Protein AF-G0P1Y0-F1 (afdb_monomer_lite)

Organism: Caenorhabditis brenneri (NCBI:txid135651)

Sequence (96 aa):
MPSFVPLIFLLPVLQGCLVVRTPKCECPVLALTSSNIAENVESHEFYQNVSGYPMASPVVKSEDCSVSMYCKGDYSLVVFDEETATMSQLARVHIT

pLDDT: mean 72.88, std 15.36, range [27.58, 89.88]

Radius of gyration: 26.89 Å; chains: 1; bounding box: 67×37×75 Å

Structure (mmCIF, N/CA/C/O backbone):
data_AF-G0P1Y0-F1
#
_entry.id   AF-G0P1Y0-F1
#
loop_
_atom_site.group_PDB
_atom_site.id
_atom_site.type_symbol
_atom_site.label_atom_id
_atom_site.label_alt_id
_atom_site.label_comp_id
_atom_site.label_asym_id
_atom_site.label_entity_id
_atom_site.label_seq_id
_atom_site.pdbx_PDB_ins_code
_atom_site.Cartn_x
_atom_site.Cartn_y
_atom_site.Cartn_z
_atom_site.occupancy
_atom_site.B_iso_or_equiv
_atom_site.auth_seq_id
_atom_site.auth_comp_id
_atom_site.auth_asym_id
_atom_site.auth_atom_id
_atom_site.pdbx_PDB_model_num
ATOM 1 N N . MET A 1 1 ? -53.795 -13.259 61.964 1.00 45.97 1 MET A N 1
ATOM 2 C CA . MET A 1 1 ? -52.433 -13.372 61.401 1.00 45.97 1 MET A CA 1
ATOM 3 C C . MET A 1 1 ? -52.558 -13.233 59.890 1.00 45.97 1 MET A C 1
ATOM 5 O O . MET A 1 1 ? -53.080 -14.159 59.281 1.00 45.97 1 MET A O 1
ATOM 9 N N . PRO A 1 2 ? -52.249 -12.070 59.289 1.00 47.56 2 PRO A N 1
ATOM 10 C CA . PRO A 1 2 ? -52.434 -11.888 57.856 1.00 47.56 2 PRO A CA 1
ATOM 11 C C . PRO A 1 2 ? -51.286 -12.569 57.103 1.00 47.56 2 PRO A C 1
ATOM 13 O O . PRO A 1 2 ? -50.115 -12.409 57.440 1.00 47.56 2 PRO A O 1
ATOM 16 N N . SER A 1 3 ? -51.663 -13.383 56.122 1.00 55.53 3 SER A N 1
ATOM 17 C CA . SER A 1 3 ? -50.771 -14.120 55.231 1.00 55.53 3 SER A CA 1
ATOM 18 C C . SER A 1 3 ? -50.127 -13.147 54.240 1.00 55.53 3 SER A C 1
ATOM 20 O O . SER A 1 3 ? -50.787 -12.655 53.325 1.00 55.53 3 SER A O 1
ATOM 22 N N . PHE A 1 4 ? -48.849 -12.832 54.450 1.00 59.94 4 PHE A N 1
ATOM 23 C CA . PHE A 1 4 ? -48.030 -12.051 53.526 1.00 59.94 4 PHE A CA 1
ATOM 24 C C . PHE A 1 4 ? -47.561 -12.970 52.395 1.00 59.94 4 PHE A C 1
ATOM 26 O O . PHE A 1 4 ? -46.477 -13.545 52.451 1.00 59.94 4 PHE A O 1
ATOM 33 N N . VAL A 1 5 ? -48.406 -13.146 51.378 1.00 60.47 5 VAL A N 1
ATOM 34 C CA . VAL A 1 5 ? -47.994 -13.767 50.113 1.00 60.47 5 VAL A CA 1
ATOM 35 C C . VAL A 1 5 ? -46.898 -12.876 49.517 1.00 60.47 5 VAL A C 1
ATOM 37 O O . VAL A 1 5 ? -47.167 -11.699 49.261 1.00 60.47 5 VAL A O 1
ATOM 40 N N . PRO A 1 6 ? -45.661 -13.367 49.325 1.00 56.94 6 PRO A N 1
ATOM 41 C CA . PRO A 1 6 ? -44.603 -12.535 48.792 1.00 56.94 6 PRO A CA 1
ATOM 42 C C . PRO A 1 6 ? -44.931 -12.249 47.327 1.00 56.94 6 PRO A C 1
ATOM 44 O O . PRO A 1 6 ? -44.953 -13.146 46.483 1.00 56.94 6 PRO A O 1
ATOM 47 N N . LEU A 1 7 ? -45.184 -10.974 47.039 1.00 56.25 7 LEU A N 1
ATOM 48 C CA . LEU A 1 7 ? -45.407 -10.374 45.723 1.00 56.25 7 LEU A CA 1
ATOM 49 C C . LEU A 1 7 ? -44.117 -10.399 44.868 1.00 56.25 7 LEU A C 1
ATOM 51 O O . LEU A 1 7 ? -43.736 -9.404 44.266 1.00 56.25 7 LEU A O 1
ATOM 55 N N . ILE A 1 8 ? -43.383 -11.512 44.885 1.00 56.00 8 ILE A N 1
ATOM 56 C CA . ILE A 1 8 ? -42.068 -11.677 44.245 1.00 56.00 8 ILE A CA 1
ATOM 57 C C . ILE A 1 8 ? -42.201 -12.491 42.943 1.00 56.00 8 ILE A C 1
ATOM 59 O O . ILE A 1 8 ? -41.337 -12.429 42.078 1.00 56.00 8 ILE A O 1
ATOM 63 N N . PHE A 1 9 ? -43.330 -13.177 42.734 1.00 51.00 9 PHE A N 1
ATOM 64 C CA . PHE A 1 9 ? -43.579 -14.014 41.551 1.00 51.00 9 PHE A CA 1
ATOM 65 C C . PHE A 1 9 ? -44.067 -13.267 40.294 1.00 51.00 9 PHE A C 1
ATOM 67 O O . PHE A 1 9 ? -44.306 -13.903 39.273 1.00 51.00 9 PHE A O 1
ATOM 74 N N . LEU A 1 10 ? -44.224 -11.939 40.340 1.00 55.81 10 LEU A N 1
ATOM 75 C CA . LEU A 1 10 ? -44.763 -11.142 39.223 1.00 55.81 10 LEU A CA 1
ATOM 76 C C . LEU A 1 10 ? -43.707 -10.378 38.419 1.00 55.81 10 LEU A C 1
ATOM 78 O O . LEU A 1 10 ? -44.072 -9.610 37.535 1.00 55.81 10 LEU A O 1
ATOM 82 N N . LEU A 1 11 ? -42.417 -10.562 38.698 1.00 58.94 11 LEU A N 1
ATOM 83 C CA . LEU A 1 11 ? -41.367 -10.007 37.849 1.00 58.94 11 LEU A CA 1
ATOM 84 C C . LEU A 1 11 ? -41.143 -10.981 36.685 1.00 58.94 11 LEU A C 1
ATOM 86 O O . LEU A 1 11 ? -40.496 -12.010 36.903 1.00 58.94 11 LEU A O 1
ATOM 90 N N . PRO A 1 12 ? -41.650 -10.718 35.459 1.00 59.91 12 PRO A N 1
ATOM 91 C CA . PRO A 1 12 ? -41.130 -11.420 34.302 1.00 59.91 12 PRO A CA 1
ATOM 92 C C . PRO A 1 12 ? -39.644 -11.0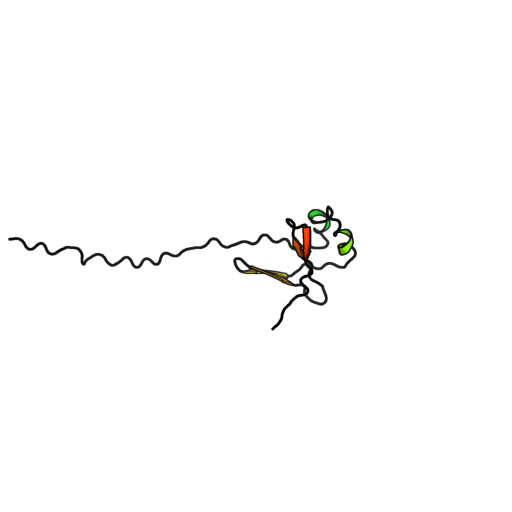92 34.280 1.00 59.91 12 PRO A C 1
ATOM 94 O O . PRO A 1 12 ? -39.264 -9.922 34.196 1.00 59.91 12 PRO A O 1
ATOM 97 N N . VAL A 1 13 ? -38.812 -12.116 34.467 1.00 61.75 13 VAL A N 1
ATOM 98 C CA . VAL A 1 13 ? -37.365 -12.005 34.322 1.00 61.75 13 VAL A CA 1
ATOM 99 C C . VAL A 1 13 ? -37.155 -11.309 32.989 1.00 61.75 13 VAL A C 1
ATOM 101 O O . VAL A 1 13 ? -37.521 -11.857 31.950 1.00 61.75 13 VAL A O 1
ATOM 104 N N . LEU A 1 14 ? -36.696 -10.057 33.041 1.00 61.59 14 LEU A N 1
ATOM 105 C CA . LEU A 1 14 ? -36.455 -9.227 31.874 1.00 61.59 14 LEU A CA 1
ATOM 106 C C . LEU A 1 14 ? -35.386 -9.959 31.058 1.00 61.59 14 LEU A C 1
ATOM 108 O O . LEU A 1 14 ? -34.191 -9.790 31.276 1.00 61.59 14 LEU A O 1
ATOM 112 N N . GLN A 1 15 ? -35.815 -10.822 30.139 1.00 63.53 15 GLN A N 1
ATOM 113 C CA . GLN A 1 15 ? -34.976 -11.454 29.128 1.00 63.53 15 GLN A CA 1
ATOM 114 C C . GLN A 1 15 ? -34.657 -10.398 28.066 1.00 63.53 15 GLN A C 1
ATOM 116 O O . GLN A 1 15 ? -34.976 -10.531 26.890 1.00 63.53 15 GLN A O 1
ATOM 121 N N . GLY A 1 16 ? -34.068 -9.287 28.504 1.00 64.00 16 GLY A N 1
ATOM 122 C CA . GLY A 1 16 ? -33.427 -8.339 27.619 1.00 64.00 16 GLY A CA 1
ATOM 123 C C . GLY A 1 16 ? -32.083 -8.931 27.237 1.00 64.00 16 GLY A C 1
ATOM 124 O O . GLY A 1 16 ? -31.145 -8.884 28.029 1.00 64.00 16 GLY A O 1
ATOM 125 N N . CYS A 1 17 ? -31.975 -9.514 26.044 1.00 72.44 17 CYS A N 1
ATOM 126 C CA . CYS A 1 17 ? -30.666 -9.806 25.475 1.00 72.44 17 CYS A CA 1
ATOM 127 C C . CYS A 1 17 ? -29.923 -8.478 25.306 1.00 72.44 17 CYS A C 1
ATOM 129 O O . CYS A 1 17 ? -30.335 -7.621 24.522 1.00 72.44 17 CYS A O 1
ATOM 131 N N . LEU A 1 18 ? -28.842 -8.297 26.062 1.00 74.88 18 LEU A N 1
ATOM 132 C CA . LEU A 1 18 ? -27.964 -7.146 25.920 1.00 74.88 18 LEU A CA 1
ATOM 133 C C . LEU A 1 18 ? -27.246 -7.274 24.571 1.00 74.88 18 LEU A C 1
ATOM 135 O O . LEU A 1 18 ? -26.325 -8.073 24.415 1.00 74.88 18 LEU A O 1
ATOM 139 N N . VAL A 1 19 ? -27.715 -6.529 23.568 1.00 73.88 19 VAL A N 1
ATOM 140 C CA . VAL A 1 19 ? -27.067 -6.455 22.254 1.00 73.88 19 VAL A CA 1
ATOM 141 C C . VAL A 1 19 ? -25.795 -5.630 22.418 1.00 73.88 19 VAL A C 1
ATOM 143 O O . VAL A 1 19 ? -25.830 -4.400 22.381 1.00 73.88 19 VAL A O 1
ATOM 146 N N . VAL A 1 20 ? -24.666 -6.308 22.619 1.00 74.69 20 VAL A N 1
ATOM 147 C CA . VAL A 1 20 ? -23.348 -5.672 22.573 1.00 74.69 20 VAL A CA 1
ATOM 148 C C . VAL A 1 20 ? -23.070 -5.321 21.116 1.00 74.69 20 VAL A C 1
ATOM 150 O O . VAL A 1 20 ? -22.751 -6.185 20.304 1.00 74.69 20 VAL A O 1
ATOM 153 N N . ARG A 1 21 ? -23.221 -4.044 20.762 1.00 69.25 21 ARG A N 1
ATOM 154 C CA . ARG A 1 21 ? -22.689 -3.526 19.502 1.00 69.25 21 ARG A CA 1
ATOM 155 C C . ARG A 1 21 ? -21.221 -3.214 19.730 1.00 69.25 21 ARG A C 1
ATOM 157 O O . ARG A 1 21 ? -20.894 -2.153 20.254 1.00 69.25 21 ARG A O 1
ATOM 164 N N . THR A 1 22 ? -20.349 -4.158 19.396 1.00 66.88 22 THR A N 1
ATOM 165 C CA . THR A 1 22 ? -18.919 -3.865 19.319 1.00 66.88 22 THR A CA 1
ATOM 166 C C . THR A 1 22 ? -18.712 -2.786 18.256 1.00 66.88 22 THR A C 1
ATOM 168 O O . THR A 1 22 ? -19.359 -2.849 17.203 1.00 66.88 22 THR A O 1
ATOM 171 N N . PRO A 1 23 ? -17.871 -1.768 18.512 1.00 71.62 23 PRO A N 1
ATOM 172 C CA . PRO A 1 23 ? -17.492 -0.843 17.458 1.00 71.62 23 PRO A CA 1
ATOM 173 C C . PRO A 1 23 ? -16.915 -1.662 16.305 1.00 71.62 23 PRO A C 1
ATOM 175 O O . PRO A 1 23 ? -16.162 -2.612 16.532 1.00 71.62 23 PRO A O 1
ATOM 178 N N . LYS A 1 24 ? -17.315 -1.332 15.076 1.00 69.69 24 LYS A N 1
ATOM 179 C CA . LYS A 1 24 ? -16.663 -1.903 13.901 1.00 69.69 24 LYS A CA 1
ATOM 180 C C . LYS A 1 24 ? -15.191 -1.511 13.991 1.00 69.69 24 LYS A C 1
ATOM 182 O O . LYS A 1 24 ? -14.893 -0.322 14.088 1.00 69.69 24 LYS A O 1
ATOM 187 N N . CYS A 1 25 ? -14.298 -2.495 14.033 1.00 72.19 25 CYS A N 1
ATOM 188 C CA . CYS A 1 25 ? -12.891 -2.227 13.783 1.00 72.19 25 CYS A CA 1
ATOM 189 C C . CYS A 1 25 ? -12.794 -1.663 12.367 1.00 72.19 25 CYS A C 1
ATOM 191 O O . CYS A 1 25 ? -13.331 -2.252 11.434 1.00 72.19 25 CYS A O 1
ATOM 193 N N . GLU A 1 26 ? -12.131 -0.529 12.207 1.00 70.88 26 GLU A N 1
ATOM 194 C CA . GLU A 1 26 ? -11.706 -0.055 10.899 1.00 70.88 26 GLU A CA 1
ATOM 195 C C . GLU A 1 26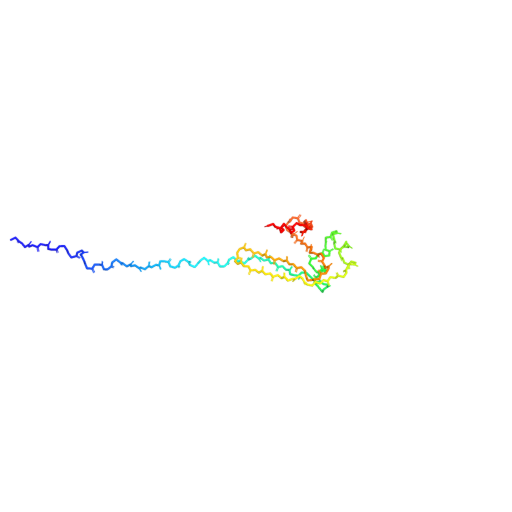 ? -10.184 -0.082 10.917 1.00 70.88 26 GLU A C 1
ATOM 197 O O . GLU A 1 26 ? -9.551 0.655 11.670 1.00 70.88 26 GLU A O 1
ATOM 202 N N . CYS A 1 27 ? -9.592 -0.988 10.143 1.00 78.38 27 CYS A N 1
ATOM 203 C CA . CYS A 1 27 ? -8.156 -0.983 9.903 1.00 78.38 27 CYS A CA 1
ATOM 204 C C . CYS A 1 27 ? -7.864 0.094 8.849 1.00 78.38 27 CYS A C 1
ATOM 206 O O . CYS A 1 27 ? -8.295 -0.069 7.700 1.00 78.38 27 CYS A O 1
ATOM 208 N N . PRO A 1 28 ? -7.179 1.195 9.205 1.00 78.88 28 PRO A N 1
ATOM 209 C CA . PRO A 1 28 ? -6.854 2.236 8.245 1.00 78.88 28 PRO A CA 1
ATOM 210 C C . PRO A 1 28 ? -5.881 1.670 7.213 1.00 78.88 28 PRO A C 1
ATOM 212 O O . PRO A 1 28 ? -4.806 1.183 7.551 1.00 78.88 28 PRO A O 1
ATOM 215 N N . VAL A 1 29 ? -6.284 1.698 5.946 1.00 84.62 29 VAL A N 1
ATOM 216 C CA . VAL A 1 29 ? -5.480 1.207 4.828 1.00 84.62 29 VAL A CA 1
ATOM 217 C C . VAL A 1 29 ? -5.638 2.138 3.640 1.00 84.62 29 VAL A C 1
ATOM 219 O O . VAL A 1 29 ? -6.746 2.574 3.321 1.00 84.62 29 VAL A O 1
ATOM 222 N N . LEU A 1 30 ? -4.528 2.424 2.965 1.00 87.44 30 LEU A N 1
ATOM 223 C CA . LEU A 1 30 ? -4.502 3.269 1.781 1.00 87.44 30 LEU A CA 1
ATOM 224 C C . LEU A 1 30 ? -4.067 2.447 0.569 1.00 87.44 30 LEU A C 1
ATOM 226 O O . LEU A 1 30 ? -2.985 1.866 0.544 1.00 87.44 30 LEU A O 1
ATOM 230 N N . ALA A 1 31 ? -4.911 2.415 -0.461 1.00 89.19 31 ALA A N 1
ATOM 231 C CA . ALA A 1 31 ? -4.544 1.813 -1.734 1.00 89.19 31 ALA A CA 1
ATOM 232 C C . ALA A 1 31 ? -3.601 2.755 -2.494 1.00 89.19 31 ALA A C 1
ATOM 234 O O . ALA A 1 31 ? -4.002 3.836 -2.937 1.00 89.19 31 ALA A O 1
ATOM 235 N N . LEU A 1 32 ? -2.350 2.330 -2.663 1.00 87.12 32 LEU A N 1
ATOM 236 C CA . LEU A 1 32 ? -1.380 3.064 -3.464 1.00 87.12 32 LEU A CA 1
ATOM 237 C C . LEU A 1 32 ? -1.565 2.778 -4.956 1.00 87.12 32 LEU A C 1
ATOM 239 O O . LEU A 1 32 ? -1.890 1.672 -5.387 1.00 87.12 32 LEU A O 1
ATOM 243 N N . THR A 1 33 ? -1.366 3.821 -5.745 1.00 85.19 33 THR A N 1
ATOM 244 C CA . THR A 1 33 ? -1.506 3.876 -7.197 1.00 85.19 33 THR A CA 1
ATOM 245 C C . THR A 1 33 ? -0.420 4.787 -7.754 1.00 85.19 33 THR A C 1
ATOM 247 O O . THR A 1 33 ? 0.183 5.563 -7.015 1.00 85.19 33 THR A O 1
ATOM 250 N N . SER A 1 34 ? -0.229 4.779 -9.072 1.00 84.88 34 SER A N 1
ATOM 251 C CA . SER A 1 34 ? 0.686 5.712 -9.741 1.00 84.88 34 SER A CA 1
ATOM 252 C C . SER A 1 34 ? 0.394 7.188 -9.438 1.00 84.88 34 SER A C 1
ATOM 254 O O . SER A 1 34 ? 1.285 8.018 -9.568 1.00 84.88 34 SER A O 1
ATOM 256 N N . SER A 1 35 ? -0.841 7.521 -9.049 1.00 86.94 35 SER A N 1
ATOM 257 C CA . SER A 1 35 ? -1.278 8.899 -8.819 1.00 86.94 35 SER A CA 1
ATOM 258 C C . SER A 1 35 ? -0.979 9.422 -7.413 1.00 86.94 35 SER A C 1
ATOM 260 O O . SER A 1 35 ? -0.837 10.625 -7.257 1.00 86.94 35 SER A O 1
ATOM 262 N N . ASN A 1 36 ? -0.912 8.556 -6.396 1.00 88.00 36 ASN A N 1
ATOM 263 C CA . ASN A 1 36 ? -0.746 8.964 -4.991 1.00 88.00 36 ASN A CA 1
ATOM 264 C C . ASN A 1 36 ? 0.531 8.415 -4.342 1.00 88.00 36 ASN A C 1
ATOM 266 O O . ASN A 1 36 ? 0.866 8.819 -3.232 1.00 88.00 36 ASN A O 1
ATOM 270 N N . ILE A 1 37 ? 1.256 7.509 -5.004 1.00 85.50 37 ILE A N 1
ATOM 271 C CA . ILE A 1 37 ? 2.452 6.913 -4.414 1.00 85.50 37 ILE A CA 1
ATOM 272 C C . ILE A 1 37 ? 3.537 7.957 -4.132 1.00 85.50 37 ILE A C 1
ATOM 274 O O . ILE A 1 37 ? 4.115 7.915 -3.060 1.00 85.50 37 ILE A O 1
ATOM 278 N N . ALA A 1 38 ? 3.762 8.942 -5.005 1.00 86.69 38 ALA A N 1
ATOM 279 C CA . ALA A 1 38 ? 4.742 9.999 -4.733 1.00 86.69 38 ALA A CA 1
ATOM 280 C C . ALA A 1 38 ? 4.435 10.711 -3.402 1.00 86.69 38 ALA A C 1
ATOM 282 O O . ALA A 1 38 ? 5.239 10.712 -2.481 1.00 86.69 38 ALA A O 1
ATOM 283 N N . GLU A 1 39 ? 3.202 11.179 -3.228 1.00 88.50 39 GLU A N 1
ATOM 284 C CA . GLU A 1 39 ? 2.801 11.945 -2.043 1.00 88.50 39 GLU A CA 1
ATOM 285 C C . GLU A 1 39 ? 2.886 11.157 -0.725 1.00 88.50 39 GLU A C 1
ATOM 287 O O . GLU A 1 39 ? 3.071 11.756 0.330 1.00 88.50 39 GLU A O 1
ATOM 292 N N . ASN A 1 40 ? 2.752 9.827 -0.773 1.00 84.75 40 ASN A N 1
ATOM 293 C CA . ASN A 1 40 ? 2.687 8.982 0.426 1.00 84.75 40 ASN A CA 1
ATOM 294 C C . ASN A 1 40 ? 3.996 8.241 0.728 1.00 84.75 40 ASN A C 1
ATOM 296 O O . ASN A 1 40 ? 4.163 7.708 1.819 1.00 84.75 40 ASN A O 1
ATOM 300 N N . VAL A 1 41 ? 4.903 8.156 -0.244 1.00 82.00 41 VAL A N 1
ATOM 301 C CA . VAL A 1 41 ? 6.050 7.244 -0.194 1.00 82.00 41 VAL A CA 1
ATOM 302 C C . VAL A 1 41 ? 7.358 7.894 -0.658 1.00 82.00 41 VAL A C 1
ATOM 304 O O . VAL A 1 41 ? 8.423 7.370 -0.347 1.00 82.00 41 VAL A O 1
ATOM 307 N N . GLU A 1 42 ? 7.334 9.019 -1.380 1.00 79.44 42 GLU A N 1
ATOM 308 C CA . GLU A 1 42 ? 8.534 9.630 -1.984 1.00 79.44 42 GLU A CA 1
ATOM 309 C C . GLU A 1 42 ? 9.652 9.936 -0.983 1.00 79.44 42 GLU A C 1
ATOM 311 O O . GLU A 1 42 ? 10.830 9.880 -1.335 1.00 79.44 42 GLU A O 1
ATOM 316 N N . SER A 1 43 ? 9.300 10.205 0.275 1.00 81.31 43 SER A N 1
ATOM 317 C CA . SER A 1 43 ? 10.256 10.422 1.365 1.00 81.31 43 SER A CA 1
ATOM 318 C C . SER A 1 43 ? 11.094 9.184 1.704 1.00 81.31 43 SER A C 1
ATOM 320 O O . SER A 1 43 ? 12.107 9.301 2.396 1.00 81.31 43 SER A O 1
ATOM 322 N N . HIS A 1 44 ? 10.696 8.008 1.223 1.00 79.38 44 HIS A N 1
ATOM 323 C CA . HIS A 1 44 ? 11.296 6.736 1.566 1.00 79.38 44 HIS A CA 1
ATOM 324 C C . HIS A 1 44 ? 12.197 6.202 0.451 1.00 79.38 44 HIS A C 1
ATOM 326 O O . HIS A 1 44 ? 11.860 6.226 -0.733 1.00 79.38 44 HIS A O 1
ATOM 332 N N . GLU A 1 45 ? 13.330 5.611 0.840 1.00 77.94 45 GLU A N 1
ATOM 333 C CA . GLU A 1 45 ? 14.313 5.015 -0.080 1.00 77.94 45 GLU A CA 1
ATOM 334 C C . GLU A 1 45 ? 13.724 3.975 -1.049 1.00 77.94 45 GLU A C 1
ATOM 336 O O . GLU A 1 45 ? 14.247 3.780 -2.147 1.00 77.94 45 GLU A O 1
ATOM 341 N N . PHE A 1 46 ? 12.602 3.343 -0.688 1.00 73.75 46 PHE A N 1
ATOM 342 C CA . PHE A 1 46 ? 11.969 2.343 -1.536 1.00 73.75 46 PHE A CA 1
ATOM 343 C C . PHE A 1 46 ? 11.182 2.940 -2.700 1.00 73.75 46 PHE A C 1
ATOM 345 O O . PHE A 1 46 ? 10.891 2.210 -3.649 1.00 73.75 46 PHE A O 1
ATOM 352 N N . TYR A 1 47 ? 10.841 4.233 -2.662 1.00 81.25 47 TYR A N 1
ATOM 353 C CA . TYR A 1 47 ? 10.065 4.874 -3.720 1.00 81.25 47 TYR A CA 1
ATOM 354 C C . TYR A 1 47 ? 10.708 4.651 -5.087 1.00 81.25 47 TYR A C 1
ATOM 356 O O . TYR A 1 47 ? 10.033 4.239 -6.025 1.00 81.25 47 TYR A O 1
ATOM 364 N N . GLN A 1 48 ? 12.031 4.818 -5.174 1.00 79.75 48 GLN A N 1
ATOM 365 C CA . GLN A 1 48 ? 12.795 4.608 -6.405 1.00 79.75 48 GLN A CA 1
ATOM 366 C C . GLN A 1 48 ? 12.762 3.153 -6.890 1.00 79.75 48 GLN A C 1
ATOM 368 O O . GLN A 1 48 ? 12.791 2.897 -8.093 1.00 79.75 48 GLN A O 1
ATOM 373 N N . ASN A 1 49 ? 12.655 2.192 -5.969 1.00 78.44 49 ASN A N 1
ATOM 374 C CA . ASN A 1 49 ? 12.580 0.776 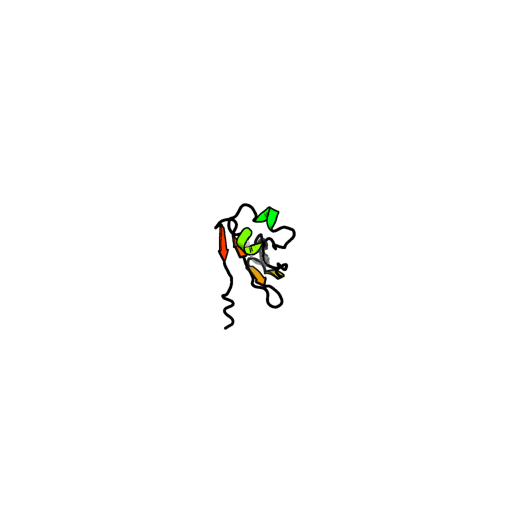-6.314 1.00 78.44 49 ASN A CA 1
ATOM 375 C C . ASN A 1 49 ? 11.213 0.378 -6.869 1.00 78.44 49 ASN A C 1
ATOM 377 O O . ASN A 1 49 ? 11.129 -0.642 -7.544 1.00 78.44 49 ASN A O 1
ATOM 381 N N . VAL A 1 50 ? 10.150 1.137 -6.597 1.00 78.44 50 VAL A N 1
ATOM 382 C CA . VAL A 1 50 ? 8.798 0.808 -7.075 1.00 78.44 50 VAL A CA 1
ATOM 383 C C . VAL A 1 50 ? 8.303 1.748 -8.169 1.00 78.44 50 VAL A C 1
ATOM 385 O O . VAL A 1 50 ? 7.570 1.300 -9.046 1.00 78.44 50 VAL A O 1
ATOM 388 N N . SER A 1 51 ? 8.746 3.008 -8.190 1.00 78.56 51 SER A N 1
ATOM 389 C CA . SER A 1 51 ? 8.317 4.050 -9.137 1.00 78.56 51 SER A CA 1
ATOM 390 C C . SER A 1 51 ? 8.598 3.715 -10.605 1.00 78.56 51 SER A C 1
ATOM 392 O O . SER A 1 51 ? 7.867 4.163 -11.486 1.00 78.56 51 SER A O 1
ATOM 394 N N . GLY A 1 52 ? 9.619 2.897 -10.879 1.00 81.88 52 GLY A N 1
ATOM 395 C CA . GLY A 1 52 ? 9.962 2.442 -12.229 1.00 81.88 52 GLY A CA 1
ATOM 396 C C . GLY A 1 52 ? 9.078 1.318 -12.783 1.00 81.88 52 GLY A C 1
ATOM 397 O O . GLY A 1 52 ? 9.206 0.978 -13.959 1.00 81.88 52 GLY A O 1
ATOM 398 N N . TYR A 1 53 ? 8.199 0.728 -11.968 1.00 83.75 53 TYR A N 1
ATOM 399 C CA . TYR A 1 53 ? 7.370 -0.410 -12.366 1.00 83.75 53 TYR A CA 1
ATOM 400 C C . TYR A 1 53 ? 5.926 0.005 -12.676 1.00 83.75 53 TYR A C 1
ATOM 402 O O . TYR A 1 53 ? 5.390 0.919 -12.047 1.00 83.75 53 TYR A O 1
ATOM 410 N N . PRO A 1 54 ? 5.243 -0.689 -13.608 1.00 84.44 54 PRO A N 1
ATOM 411 C CA . PRO A 1 54 ? 3.814 -0.501 -13.818 1.00 84.44 54 PRO A CA 1
ATOM 412 C C . PRO A 1 54 ? 3.038 -0.826 -12.537 1.00 84.44 54 PRO A C 1
ATOM 414 O O . PRO A 1 54 ? 3.116 -1.942 -12.024 1.00 84.44 54 PRO A O 1
ATOM 417 N N . MET A 1 55 ? 2.257 0.133 -12.044 1.00 84.62 55 MET A N 1
ATOM 418 C CA . MET A 1 55 ? 1.443 -0.032 -10.840 1.00 84.62 55 MET A CA 1
ATOM 419 C C . MET A 1 55 ? -0.028 -0.198 -11.195 1.00 84.62 55 MET A C 1
ATOM 421 O O . MET A 1 55 ? -0.550 0.466 -12.090 1.00 84.62 55 MET A O 1
ATOM 425 N N . ALA A 1 56 ? -0.711 -1.050 -10.440 1.00 86.44 56 ALA A N 1
ATOM 426 C CA . ALA A 1 56 ? -2.155 -1.199 -10.485 1.00 86.44 56 ALA A CA 1
ATOM 427 C C . ALA A 1 56 ? -2.713 -1.067 -9.069 1.00 86.44 56 ALA A C 1
ATOM 429 O O . ALA A 1 56 ? -2.064 -1.463 -8.101 1.00 86.44 56 ALA A O 1
ATOM 430 N N . SER A 1 57 ? -3.921 -0.517 -8.952 1.00 87.38 57 SER A N 1
ATOM 431 C CA . SER A 1 57 ? -4.586 -0.414 -7.655 1.00 87.38 57 SER A CA 1
ATOM 432 C C . SER A 1 57 ? -4.932 -1.818 -7.134 1.00 87.38 57 SER A C 1
ATOM 434 O O . SER A 1 57 ? -5.543 -2.600 -7.877 1.00 87.38 57 SER A O 1
ATOM 436 N N . PRO A 1 58 ? -4.554 -2.167 -5.891 1.00 89.88 58 PRO A N 1
ATOM 437 C CA . PRO A 1 58 ? -4.922 -3.443 -5.301 1.00 89.88 58 PRO A CA 1
ATOM 438 C C . PRO A 1 58 ? -6.418 -3.477 -4.984 1.00 89.88 58 PRO A C 1
ATOM 440 O O . PRO A 1 58 ? -7.050 -2.463 -4.687 1.00 89.88 58 PRO A O 1
ATOM 443 N N . VAL A 1 59 ? -6.994 -4.674 -4.994 1.00 89.56 59 VAL A N 1
ATOM 444 C CA . VAL A 1 59 ? -8.325 -4.890 -4.437 1.00 89.56 59 VAL A CA 1
ATOM 445 C C . VAL A 1 59 ? -8.184 -5.016 -2.930 1.00 89.56 59 VAL A C 1
ATOM 447 O O . VAL A 1 59 ? -7.540 -5.946 -2.449 1.00 89.56 59 VAL A O 1
ATOM 450 N N . VAL A 1 60 ? -8.814 -4.101 -2.201 1.00 88.19 60 VAL A N 1
ATOM 451 C CA . VAL A 1 60 ? -8.855 -4.100 -0.738 1.00 88.19 60 VAL A CA 1
ATOM 452 C C . VAL A 1 60 ? -10.217 -4.610 -0.283 1.00 88.19 60 VAL A C 1
ATOM 454 O O . VAL A 1 60 ? -11.254 -4.110 -0.720 1.00 88.19 60 VAL A O 1
ATOM 457 N N . LYS A 1 61 ? -10.219 -5.608 0.596 1.00 86.75 61 LYS A N 1
ATOM 458 C CA . LYS A 1 61 ? -11.412 -6.106 1.280 1.00 86.75 61 LYS A CA 1
ATOM 459 C C . LYS A 1 61 ? -11.204 -5.954 2.777 1.00 86.75 61 LYS A C 1
ATOM 461 O O . LYS A 1 61 ? -10.252 -6.508 3.319 1.00 86.75 61 LYS A O 1
ATOM 466 N N . SER A 1 62 ? -12.093 -5.208 3.417 1.00 81.56 62 SER A N 1
ATOM 467 C CA . SER A 1 62 ? -12.108 -5.024 4.865 1.00 81.56 62 SER A CA 1
ATOM 468 C C . SER A 1 62 ? -13.281 -5.806 5.445 1.00 81.56 62 SER A C 1
ATOM 470 O O . SER A 1 62 ? -14.424 -5.598 5.033 1.00 81.56 62 SER A O 1
ATOM 472 N N . GLU A 1 63 ? -12.984 -6.726 6.355 1.00 80.56 63 GLU A N 1
ATOM 473 C CA . GLU A 1 63 ? -13.952 -7.529 7.096 1.00 80.56 63 GLU A CA 1
ATOM 474 C C . GLU A 1 63 ? -13.635 -7.398 8.588 1.00 80.56 63 GLU A C 1
ATOM 476 O O . GLU A 1 63 ? -12.691 -8.009 9.099 1.00 80.56 63 GLU A O 1
ATOM 481 N N . ASP A 1 64 ? -14.419 -6.560 9.271 1.00 79.12 64 ASP A N 1
ATOM 482 C CA . ASP A 1 64 ? -14.260 -6.211 10.684 1.00 79.12 64 ASP A CA 1
ATOM 483 C C . ASP A 1 64 ? -12.810 -5.821 11.036 1.00 79.12 64 ASP A C 1
ATOM 485 O O . ASP A 1 64 ? -12.304 -4.808 10.565 1.00 79.12 64 ASP A O 1
ATOM 489 N N . CYS A 1 65 ? -12.124 -6.610 11.870 1.00 78.75 65 CYS A N 1
ATOM 490 C CA . CYS A 1 65 ? -10.751 -6.343 12.313 1.00 78.75 65 CYS A CA 1
ATOM 491 C C . CYS A 1 65 ? -9.695 -6.996 11.399 1.00 78.75 65 CYS A C 1
ATOM 493 O O . CYS A 1 65 ? -8.568 -7.231 11.833 1.00 78.75 65 CYS A O 1
ATOM 495 N N . SER A 1 66 ? -10.059 -7.347 10.162 1.00 81.81 66 SER A N 1
ATOM 496 C CA . SER A 1 66 ? -9.151 -7.940 9.184 1.00 81.81 66 SER A CA 1
ATOM 497 C C . SER A 1 66 ? -9.238 -7.225 7.841 1.00 81.81 66 SER A C 1
ATOM 499 O O . SER A 1 66 ? -10.314 -6.857 7.370 1.00 81.81 66 SER A O 1
ATOM 501 N N . VAL A 1 67 ? -8.086 -7.047 7.200 1.00 85.38 67 VAL A N 1
ATOM 502 C CA . VAL A 1 67 ? -8.007 -6.542 5.831 1.0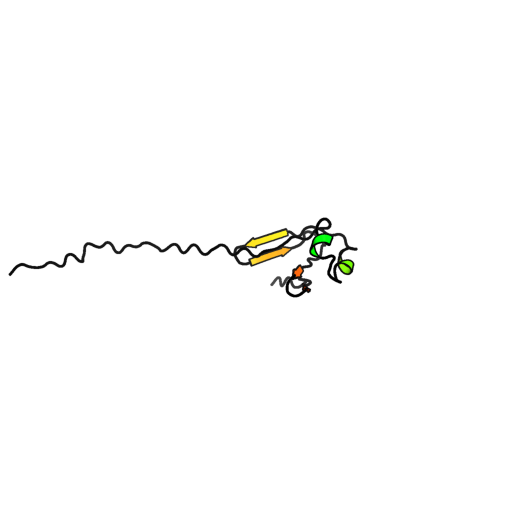0 85.38 67 VAL A CA 1
ATOM 503 C C . VAL A 1 67 ? -7.260 -7.555 4.993 1.00 85.38 67 VAL A C 1
ATOM 505 O O . VAL A 1 67 ? -6.171 -7.998 5.351 1.00 85.38 67 VAL A O 1
ATOM 508 N N . SER A 1 68 ? -7.842 -7.903 3.853 1.00 86.38 68 SER A N 1
ATOM 509 C CA . SER A 1 68 ? -7.162 -8.650 2.806 1.00 86.38 68 SER A CA 1
ATOM 510 C C . SER A 1 68 ? -6.954 -7.762 1.590 1.00 86.38 68 SER A C 1
ATOM 512 O O . SER A 1 68 ? -7.801 -6.945 1.223 1.00 86.38 68 SER A O 1
ATOM 514 N N . MET A 1 69 ? -5.794 -7.916 0.965 1.00 88.56 69 MET A N 1
ATOM 515 C CA . MET A 1 69 ? -5.419 -7.181 -0.232 1.00 88.56 69 MET A CA 1
ATOM 516 C C . MET A 1 69 ? -4.881 -8.158 -1.263 1.00 88.56 69 MET A C 1
ATOM 518 O O . MET A 1 69 ? -4.201 -9.121 -0.912 1.00 88.56 69 MET A O 1
ATOM 522 N N . TYR A 1 70 ? -5.185 -7.921 -2.533 1.00 88.56 70 TYR A N 1
ATOM 523 C CA . TYR A 1 70 ? -4.620 -8.700 -3.629 1.00 88.56 70 TYR A CA 1
ATOM 524 C C . TYR A 1 70 ? -4.611 -7.901 -4.928 1.00 88.56 70 TYR A C 1
ATOM 526 O O . TYR A 1 70 ? -5.423 -6.997 -5.131 1.00 88.56 70 TYR A O 1
ATOM 534 N N . CYS A 1 71 ? -3.721 -8.275 -5.840 1.00 88.62 71 CYS A N 1
ATOM 535 C CA . CYS A 1 71 ? -3.692 -7.732 -7.191 1.00 88.62 71 CYS A CA 1
ATOM 536 C C . CYS A 1 71 ? -4.384 -8.699 -8.163 1.00 88.62 71 CYS A C 1
ATOM 538 O O . CYS A 1 71 ? -4.366 -9.914 -7.972 1.00 88.62 71 CYS A O 1
ATOM 540 N N . LYS A 1 72 ? -5.023 -8.166 -9.209 1.00 89.19 72 LYS A N 1
ATOM 541 C CA . LYS A 1 72 ? -5.571 -8.981 -10.306 1.00 89.19 72 LYS A CA 1
ATOM 542 C C . LYS A 1 72 ? -4.500 -9.188 -11.378 1.00 89.19 72 LYS A C 1
ATOM 544 O O . LYS A 1 72 ? -3.750 -8.261 -11.658 1.00 89.19 72 LYS A O 1
ATOM 549 N N . GLY A 1 73 ? -4.500 -10.351 -12.029 1.00 87.69 73 GLY A N 1
ATOM 550 C CA . GLY A 1 73 ? -3.531 -10.675 -13.083 1.00 87.69 73 GLY A CA 1
ATOM 551 C C . GLY A 1 73 ? -2.139 -10.966 -12.521 1.00 87.69 73 GLY A C 1
ATOM 552 O O . GLY A 1 73 ? -2.024 -11.488 -11.415 1.00 87.69 73 GLY A O 1
ATOM 553 N N . ASP A 1 74 ? -1.101 -10.591 -13.268 1.00 87.19 74 ASP A N 1
ATOM 554 C CA . ASP A 1 74 ? 0.295 -10.972 -12.989 1.00 87.19 74 ASP A CA 1
ATOM 555 C C . ASP A 1 74 ? 1.060 -9.936 -12.141 1.00 87.19 74 ASP A C 1
ATOM 557 O O . ASP A 1 74 ? 2.289 -9.860 -12.159 1.00 87.19 74 ASP A O 1
ATOM 561 N N . TYR A 1 75 ? 0.335 -9.101 -11.396 1.00 86.88 75 TYR A N 1
ATOM 562 C CA . TYR A 1 75 ? 0.922 -8.072 -10.540 1.00 86.88 75 TYR A CA 1
ATOM 563 C C . TYR A 1 75 ? 1.303 -8.644 -9.172 1.00 86.88 75 TYR A C 1
ATOM 565 O O . TYR A 1 75 ? 0.532 -9.370 -8.545 1.00 86.88 75 TYR A O 1
ATOM 573 N N . SER A 1 76 ? 2.470 -8.246 -8.664 1.00 87.06 76 SER A N 1
ATOM 574 C CA . SER A 1 76 ? 2.867 -8.538 -7.283 1.00 87.06 76 SER A CA 1
ATOM 575 C C . SER A 1 76 ? 2.234 -7.537 -6.316 1.00 87.06 76 SER A C 1
ATOM 577 O O . SER A 1 76 ? 2.201 -6.340 -6.597 1.00 87.06 76 SER A O 1
ATOM 579 N N . LEU A 1 77 ? 1.753 -8.017 -5.167 1.00 87.06 77 LEU A N 1
ATOM 580 C CA . LEU A 1 77 ? 1.304 -7.147 -4.082 1.00 87.06 77 LEU A CA 1
ATOM 581 C C . LEU A 1 77 ? 2.506 -6.690 -3.252 1.00 87.06 77 LEU A C 1
ATOM 583 O O . LEU A 1 77 ? 3.302 -7.510 -2.789 1.00 87.06 77 LEU A O 1
ATOM 587 N N . VAL A 1 78 ? 2.594 -5.383 -3.034 1.00 83.44 78 VAL A N 1
ATOM 588 C CA . VAL A 1 78 ? 3.594 -4.752 -2.174 1.00 83.44 78 VAL A CA 1
ATOM 589 C C . VAL A 1 78 ? 2.855 -3.972 -1.096 1.00 83.44 78 VAL A C 1
ATOM 591 O O . VAL A 1 78 ? 1.968 -3.182 -1.415 1.00 83.44 78 VAL A O 1
ATOM 594 N N . VAL A 1 79 ? 3.200 -4.219 0.166 1.00 84.06 79 VAL A N 1
ATOM 595 C CA . VAL A 1 79 ? 2.608 -3.535 1.320 1.00 84.06 79 VAL A CA 1
ATOM 596 C C . VAL A 1 79 ? 3.682 -2.701 1.997 1.00 84.06 79 VAL A C 1
ATOM 598 O O . VAL A 1 79 ? 4.789 -3.193 2.239 1.00 84.06 79 VAL A O 1
ATOM 601 N N . PHE A 1 80 ? 3.328 -1.454 2.291 1.00 79.69 80 PHE A N 1
ATOM 602 C CA . PHE A 1 80 ? 4.159 -0.521 3.033 1.00 79.69 80 PHE A CA 1
ATOM 603 C C . PHE A 1 80 ? 3.519 -0.265 4.381 1.00 79.69 80 PHE A C 1
ATOM 605 O O . PHE A 1 80 ? 2.347 0.102 4.457 1.00 79.69 80 PHE A O 1
ATOM 612 N N . ASP A 1 81 ? 4.302 -0.501 5.420 1.00 78.38 81 ASP A N 1
ATOM 613 C CA . ASP A 1 81 ? 3.951 -0.155 6.784 1.00 78.38 81 ASP A CA 1
ATOM 614 C C . ASP A 1 81 ? 4.589 1.202 7.108 1.00 78.38 81 ASP A C 1
ATOM 616 O O . ASP A 1 81 ? 5.806 1.357 6.991 1.00 78.38 81 ASP A O 1
ATOM 620 N N . GLU A 1 82 ? 3.767 2.195 7.449 1.00 70.31 82 GLU A N 1
ATOM 621 C CA . GLU A 1 82 ? 4.226 3.546 7.790 1.00 70.31 82 GLU A CA 1
ATOM 622 C C . GLU A 1 82 ? 4.969 3.575 9.136 1.00 70.31 82 GLU A C 1
ATOM 624 O O . GLU A 1 82 ? 5.917 4.343 9.290 1.00 70.31 82 GLU A O 1
ATOM 629 N N . GLU A 1 83 ? 4.592 2.719 10.094 1.00 68.06 83 GLU A N 1
ATOM 630 C CA . GLU A 1 83 ? 5.235 2.668 11.411 1.00 68.06 83 GLU A CA 1
ATOM 631 C C . GLU A 1 83 ? 6.592 1.980 11.341 1.00 68.06 83 GLU A C 1
ATOM 633 O O . GLU A 1 83 ? 7.564 2.442 11.944 1.00 68.06 83 GLU A O 1
ATOM 638 N N . THR A 1 84 ? 6.667 0.855 10.628 1.00 64.19 84 THR A N 1
ATOM 639 C CA . THR A 1 84 ? 7.896 0.058 10.586 1.00 64.19 84 THR A CA 1
ATOM 640 C C . THR A 1 84 ? 8.763 0.345 9.375 1.00 64.19 84 THR A C 1
ATOM 642 O O . THR A 1 84 ? 9.890 -0.149 9.336 1.00 64.19 84 THR A O 1
ATOM 645 N N . ALA A 1 85 ? 8.287 1.137 8.404 1.00 58.00 85 ALA A N 1
ATOM 646 C CA . ALA A 1 85 ? 9.039 1.473 7.195 1.00 58.00 85 ALA A CA 1
ATOM 647 C C . ALA A 1 85 ? 9.507 0.215 6.422 1.00 58.00 85 ALA A C 1
ATOM 649 O O . ALA A 1 85 ? 10.501 0.220 5.693 1.00 58.00 85 ALA A O 1
ATOM 650 N N . THR A 1 86 ? 8.809 -0.913 6.600 1.00 59.25 86 THR A N 1
ATOM 651 C CA . THR A 1 86 ? 9.202 -2.200 6.025 1.00 59.25 86 THR A CA 1
ATOM 652 C C . THR A 1 86 ? 8.378 -2.520 4.791 1.00 59.25 86 THR A C 1
ATOM 654 O O . THR A 1 86 ? 7.147 -2.528 4.796 1.00 59.25 86 THR A O 1
ATOM 657 N N . MET A 1 87 ? 9.086 -2.869 3.720 1.00 56.84 87 MET A N 1
ATOM 658 C CA . MET A 1 87 ? 8.487 -3.539 2.578 1.00 56.84 87 MET A CA 1
ATOM 659 C C . MET A 1 87 ? 8.243 -5.000 2.919 1.00 56.84 87 MET A C 1
ATOM 661 O O . MET A 1 87 ? 9.178 -5.798 2.991 1.00 56.84 87 MET A O 1
ATOM 665 N N . SER A 1 88 ? 6.977 -5.370 3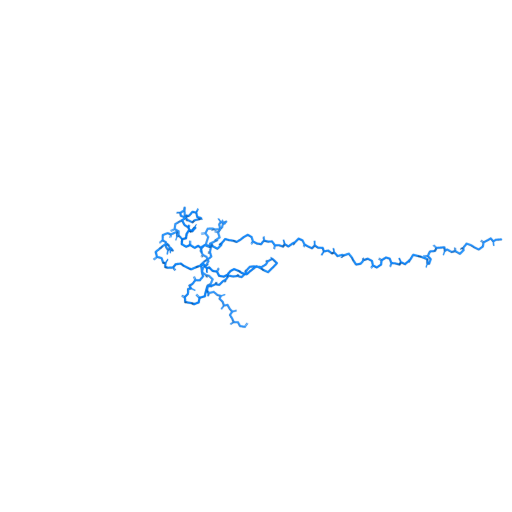.066 1.00 57.84 88 SER A N 1
ATOM 666 C CA . SER A 1 88 ? 6.597 -6.774 3.146 1.00 57.84 88 SER A CA 1
ATOM 667 C C . SER A 1 88 ? 6.114 -7.220 1.774 1.00 57.84 88 SER A C 1
ATOM 669 O O . SER A 1 88 ? 4.999 -6.905 1.354 1.00 57.84 88 SER A O 1
ATOM 671 N N . GLN A 1 89 ? 6.949 -7.968 1.049 1.00 49.44 89 GLN A N 1
ATOM 672 C CA . GLN A 1 89 ? 6.462 -8.730 -0.094 1.00 49.44 89 GLN A CA 1
ATOM 673 C C . GLN A 1 89 ? 5.619 -9.871 0.481 1.00 49.44 89 GLN A C 1
ATOM 675 O O . GLN A 1 89 ? 6.153 -10.860 0.985 1.00 49.44 89 GLN A O 1
ATOM 680 N N . LEU A 1 90 ? 4.292 -9.733 0.444 1.00 48.22 90 LEU A N 1
ATOM 681 C CA . LEU A 1 90 ? 3.355 -10.800 0.804 1.00 48.22 90 LEU A CA 1
ATOM 682 C C . LEU A 1 90 ? 3.361 -11.879 -0.298 1.00 48.22 90 LEU A C 1
ATOM 684 O O . LEU A 1 90 ? 2.356 -12.193 -0.919 1.00 48.22 90 LEU A O 1
ATOM 688 N N . ALA A 1 91 ? 4.526 -12.484 -0.537 1.00 38.97 91 ALA A N 1
ATOM 689 C CA . ALA A 1 91 ? 4.705 -13.691 -1.338 1.00 38.97 91 ALA A CA 1
ATOM 690 C C . ALA A 1 91 ? 4.551 -14.963 -0.480 1.00 38.97 91 ALA A C 1
ATOM 692 O O . ALA A 1 91 ? 5.169 -15.991 -0.745 1.00 38.97 91 ALA A O 1
ATOM 693 N N . ARG A 1 92 ? 3.714 -14.919 0.563 1.00 36.44 92 ARG A N 1
ATOM 694 C CA . ARG A 1 92 ? 3.205 -16.123 1.230 1.00 36.44 92 ARG A CA 1
ATOM 695 C C . ARG A 1 92 ? 1.687 -16.098 1.245 1.00 36.44 92 ARG A C 1
ATOM 697 O O . ARG A 1 92 ? 1.055 -15.983 2.288 1.00 36.44 92 ARG A O 1
ATOM 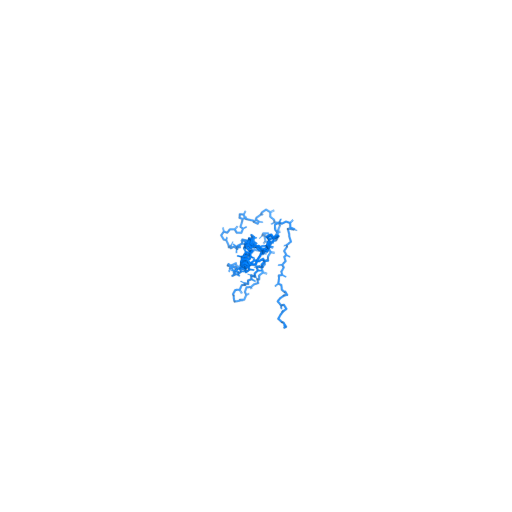704 N N . VAL A 1 93 ? 1.109 -16.272 0.059 1.00 36.19 93 VAL A N 1
ATOM 705 C CA . VAL A 1 93 ? -0.201 -16.911 -0.048 1.00 36.19 93 VAL A CA 1
ATOM 706 C C . VAL A 1 93 ? 0.022 -18.385 0.299 1.00 36.19 93 VAL A C 1
ATOM 708 O O . VAL A 1 93 ? 0.390 -19.186 -0.556 1.00 36.19 93 VAL A O 1
ATOM 711 N N . HIS A 1 94 ? -0.121 -18.745 1.574 1.00 27.58 94 HIS A N 1
ATOM 712 C CA . HIS A 1 94 ? -0.264 -20.148 1.947 1.00 27.58 94 HIS A CA 1
ATOM 713 C C . HIS A 1 94 ? -1.690 -20.554 1.554 1.00 27.58 94 HIS A C 1
ATOM 715 O O . HIS A 1 94 ? -2.630 -20.373 2.321 1.00 27.58 94 HIS A O 1
ATOM 721 N N . ILE A 1 95 ? -1.867 -21.018 0.314 1.00 39.09 95 ILE A N 1
ATOM 722 C CA . ILE A 1 95 ? -3.024 -21.847 -0.028 1.00 39.09 95 ILE A CA 1
ATOM 723 C C . ILE A 1 95 ? -2.676 -23.241 0.484 1.00 39.09 95 ILE A C 1
ATOM 725 O O . ILE A 1 95 ? -1.795 -23.909 -0.060 1.00 39.09 95 ILE A O 1
ATOM 729 N N . THR A 1 96 ? -3.311 -23.662 1.569 1.00 35.47 96 THR A N 1
ATOM 730 C CA . THR A 1 96 ? -3.446 -25.077 1.927 1.00 35.47 96 THR A CA 1
ATOM 731 C C . THR A 1 96 ? -4.816 -25.280 2.532 1.00 35.47 96 THR A C 1
ATOM 733 O O . THR A 1 96 ? -5.217 -24.412 3.338 1.00 35.47 96 THR A O 1
#

Secondary structure (DSSP, 8-state):
------TTTT-----------PPPP--------TTTHHHHHTTSTTHHHHHTS---PPEEEEETTEEEEE-SSSPPPEEE-TTT--EEE-------

Foldseek 3Di:
DDDCPPPPPPDPPPPPPPPPPDPQDDDDDDFDALVCCCVVPVVAPCCVVPNPDHDDTWDWDDDRNDIDTDDPDPDFDWDADPVVRDTDRPPPPPPD